Protein AF-A0A534RJ67-F1 (afdb_monomer)

Nearest PDB structures (foldseek):
  5eqc-assembly1_A  TM=9.249E-01  e=2.853E-05  Toxoplasma gondii
  7jh3-assembly2_B  TM=8.411E-01  e=2.825E-04  Escherichia coli K-12
  4atp-assembly3_K  TM=8.069E-01  e=1.360E-03  Paenarthrobacter aurescens TC1
  4atp-assembly2_H  TM=8.069E-01  e=1.452E-03  Paenarthrobacter aurescens TC1
  4atp-assembly2_E  TM=8.068E-01  e=1.768E-03  Paenarthrobacter aurescens TC1

Structure (mmCIF, N/CA/C/O backbone):
data_AF-A0A534RJ67-F1
#
_entry.id   AF-A0A534RJ67-F1
#
loop_
_atom_site.group_PDB
_atom_site.id
_atom_site.type_symbol
_atom_site.label_atom_id
_atom_site.label_alt_id
_atom_site.label_comp_id
_atom_site.label_asym_id
_atom_site.label_entity_id
_atom_site.label_seq_id
_atom_site.pdbx_PDB_ins_code
_atom_site.Cartn_x
_atom_site.Cartn_y
_atom_site.Cartn_z
_atom_site.occupancy
_atom_site.B_iso_or_equiv
_atom_site.auth_seq_id
_atom_s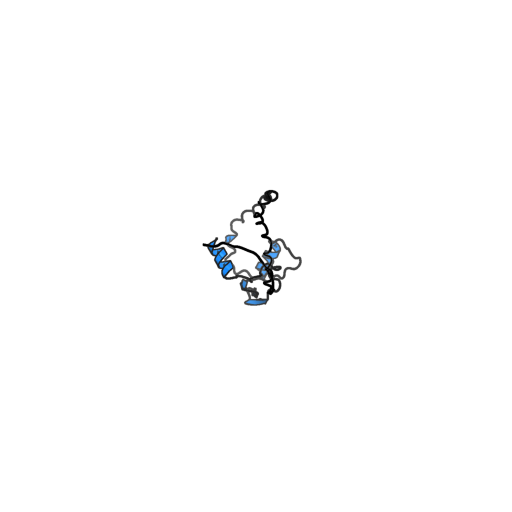ite.auth_comp_id
_atom_site.auth_asym_id
_atom_site.auth_atom_id
_atom_site.pdbx_PDB_model_num
ATOM 1 N N . MET A 1 1 ? 1.745 29.460 104.929 1.00 39.12 1 MET A N 1
ATOM 2 C CA . MET A 1 1 ? 2.920 29.135 105.770 1.00 39.12 1 MET A CA 1
ATOM 3 C C . MET A 1 1 ? 3.653 27.961 105.110 1.00 39.12 1 MET A C 1
ATOM 5 O O . MET A 1 1 ? 2.995 26.961 104.887 1.00 39.12 1 MET A O 1
ATOM 9 N N . ARG A 1 2 ? 4.964 28.113 104.811 1.00 37.31 2 ARG A N 1
ATOM 10 C CA . ARG A 1 2 ? 5.956 27.126 104.269 1.00 37.31 2 ARG A CA 1
ATOM 11 C C . ARG A 1 2 ? 5.768 26.731 102.782 1.00 37.31 2 ARG A C 1
ATOM 13 O O . ARG A 1 2 ? 4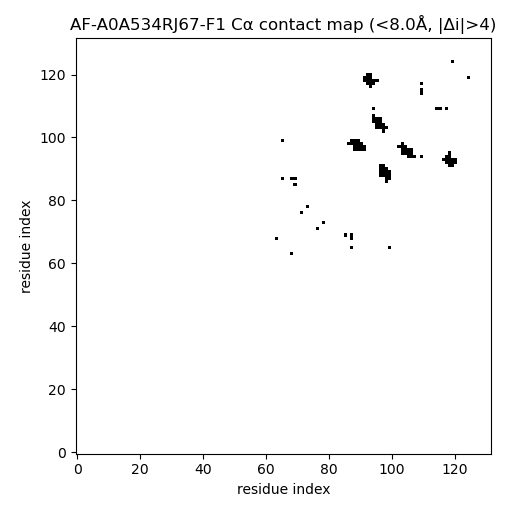.690 26.296 102.423 1.00 37.31 2 ARG A O 1
ATOM 20 N N . ARG A 1 3 ? 6.634 27.093 101.815 1.00 41.25 3 ARG A N 1
ATOM 21 C CA . ARG A 1 3 ? 8.072 26.843 101.479 1.00 41.25 3 ARG A CA 1
ATOM 22 C C . ARG A 1 3 ? 8.399 25.452 100.894 1.00 41.25 3 ARG A C 1
ATOM 24 O O . ARG A 1 3 ? 7.997 24.451 101.464 1.00 41.25 3 ARG A O 1
ATOM 31 N N . ALA A 1 4 ? 9.300 25.507 99.894 1.00 41.62 4 ALA A N 1
ATOM 32 C CA . ALA A 1 4 ? 10.120 24.458 99.257 1.00 41.62 4 ALA A CA 1
ATOM 33 C C . ALA A 1 4 ? 9.390 23.579 98.218 1.00 41.62 4 ALA A C 1
ATOM 35 O O . ALA A 1 4 ? 8.245 23.221 98.422 1.00 41.62 4 ALA A O 1
ATOM 36 N N . GLY A 1 5 ? 9.944 23.217 97.057 1.00 32.56 5 GLY A N 1
ATOM 37 C CA . GLY A 1 5 ? 11.322 23.269 96.567 1.00 32.56 5 GLY A CA 1
ATOM 38 C C . GLY A 1 5 ? 11.766 21.865 96.131 1.00 32.56 5 GLY A C 1
ATOM 39 O O . GLY A 1 5 ? 11.748 20.964 96.953 1.00 32.56 5 GLY A O 1
ATOM 40 N N . GLY A 1 6 ? 12.227 21.711 94.883 1.00 35.12 6 GLY A N 1
ATOM 41 C CA . GLY A 1 6 ? 13.365 20.831 94.586 1.00 35.12 6 GLY A CA 1
ATOM 42 C C . GLY A 1 6 ? 13.165 19.534 93.778 1.00 35.12 6 GLY A C 1
ATOM 43 O O . GLY A 1 6 ? 12.577 18.579 94.255 1.00 35.12 6 GLY A O 1
ATOM 44 N N . VAL A 1 7 ? 13.843 19.523 92.619 1.00 37.94 7 VAL A N 1
ATOM 45 C CA . VAL A 1 7 ? 14.838 18.529 92.139 1.00 37.94 7 VAL A CA 1
ATOM 46 C C . VAL A 1 7 ? 14.416 17.110 91.708 1.00 37.94 7 VAL A C 1
ATOM 48 O O . VAL A 1 7 ? 14.001 16.289 92.512 1.00 37.94 7 VAL A O 1
ATOM 51 N N . GLY A 1 8 ? 14.829 16.780 90.470 1.00 33.41 8 GLY A N 1
ATOM 52 C CA . GLY A 1 8 ? 15.326 15.455 90.049 1.00 33.41 8 GLY A CA 1
ATOM 53 C C . GLY A 1 8 ? 14.242 14.461 89.621 1.00 33.41 8 GLY A C 1
ATOM 54 O O . GLY A 1 8 ? 13.109 14.558 90.044 1.00 33.41 8 GLY A O 1
ATOM 55 N N . SER A 1 9 ? 14.476 13.446 88.794 1.00 34.66 9 SER A N 1
ATOM 56 C CA . SER A 1 9 ? 15.689 12.895 88.201 1.00 34.66 9 SER A CA 1
ATOM 57 C C . SER A 1 9 ? 15.250 11.780 87.232 1.00 34.66 9 SER A C 1
ATOM 59 O O . SER A 1 9 ? 14.427 10.957 87.599 1.00 34.66 9 SER A O 1
ATOM 61 N N . ARG A 1 10 ? 15.845 11.773 86.032 1.00 37.16 10 ARG A N 1
ATOM 62 C CA . ARG A 1 10 ? 16.302 10.635 85.196 1.00 37.16 10 ARG A CA 1
ATOM 63 C C . ARG A 1 10 ? 15.522 9.303 85.145 1.00 37.16 10 ARG A C 1
ATOM 65 O O . ARG A 1 10 ? 15.336 8.629 86.147 1.00 37.16 10 ARG A O 1
ATOM 72 N N . GLY A 1 11 ? 15.419 8.815 83.902 1.00 30.11 11 GLY A N 1
ATOM 73 C CA . GLY A 1 11 ? 15.366 7.393 83.522 1.00 30.11 11 GLY A CA 1
ATOM 74 C C . GLY A 1 11 ? 13.976 6.975 83.043 1.00 30.11 11 GLY A C 1
ATOM 75 O O . GLY A 1 11 ? 13.002 7.259 83.712 1.00 30.11 11 GLY A O 1
ATOM 76 N N . GLY A 1 12 ? 13.756 6.332 81.901 1.00 30.69 12 GLY A N 1
ATOM 77 C CA . GLY A 1 12 ? 14.625 5.624 80.967 1.00 30.69 12 GLY A CA 1
ATOM 78 C C . GLY A 1 12 ? 13.773 4.530 80.300 1.00 30.69 12 GLY A C 1
ATOM 79 O O . GLY A 1 12 ? 12.992 3.879 80.980 1.00 30.69 12 GLY A O 1
ATOM 80 N N . GLY A 1 13 ? 13.930 4.325 78.987 1.00 31.09 13 GLY A N 1
ATOM 81 C CA . GLY A 1 13 ? 13.255 3.266 78.213 1.00 31.09 13 GLY A CA 1
ATOM 82 C C . GLY A 1 13 ? 11.887 3.698 77.657 1.00 31.09 13 GLY A C 1
ATOM 83 O O . GLY A 1 13 ? 11.138 4.380 78.328 1.00 31.09 13 GLY A O 1
ATOM 84 N N . ALA A 1 14 ? 11.486 3.400 76.426 1.00 38.94 14 ALA A N 1
ATOM 85 C CA . ALA A 1 14 ? 11.934 2.368 75.510 1.00 38.94 14 ALA A CA 1
ATOM 86 C C . ALA A 1 14 ? 11.953 2.890 74.066 1.00 38.94 14 ALA A C 1
ATOM 88 O O . ALA A 1 14 ? 11.176 3.751 73.659 1.00 38.94 14 ALA A O 1
ATOM 89 N N . ARG A 1 15 ? 12.884 2.331 73.297 1.00 51.03 15 ARG A N 1
ATOM 90 C CA . ARG A 1 15 ? 13.018 2.503 71.855 1.00 51.03 15 ARG A CA 1
ATOM 91 C C . ARG A 1 15 ? 11.869 1.755 71.183 1.00 51.03 15 ARG A C 1
ATOM 93 O O . ARG A 1 15 ? 11.779 0.543 71.341 1.00 51.03 15 ARG A O 1
ATOM 100 N N . THR A 1 16 ? 11.086 2.433 70.360 1.00 42.16 16 THR A N 1
ATOM 101 C CA . THR A 1 16 ? 10.370 1.799 69.250 1.00 42.16 16 THR A CA 1
ATOM 102 C C . THR A 1 16 ? 10.615 2.644 68.009 1.00 42.16 16 THR A C 1
ATOM 104 O O . THR A 1 16 ? 10.309 3.834 67.943 1.00 42.16 16 THR A O 1
ATOM 107 N N . GLY A 1 17 ? 11.332 2.041 67.063 1.00 45.47 17 GLY A N 1
ATOM 108 C CA . GLY A 1 17 ? 11.758 2.682 65.835 1.00 45.47 17 GLY A CA 1
ATOM 109 C C . GLY A 1 17 ? 10.577 2.917 64.907 1.00 45.47 17 GLY A C 1
ATOM 110 O O . GLY A 1 17 ? 9.942 1.971 64.458 1.00 45.47 17 GLY A O 1
ATOM 111 N N . ALA A 1 18 ? 10.350 4.176 64.552 1.00 43.25 18 ALA A N 1
ATOM 112 C CA . ALA A 1 18 ? 9.735 4.514 63.281 1.00 43.25 18 ALA A CA 1
ATOM 113 C C . ALA A 1 18 ? 10.878 4.846 62.319 1.00 43.25 18 ALA A C 1
ATOM 115 O O . ALA A 1 18 ? 11.526 5.890 62.440 1.00 43.25 18 ALA A O 1
ATOM 116 N N . ALA A 1 19 ? 11.168 3.930 61.396 1.00 46.09 19 ALA A N 1
ATOM 117 C CA . ALA A 1 19 ? 12.043 4.203 60.268 1.00 46.09 19 ALA A CA 1
ATOM 118 C C . ALA A 1 19 ? 11.432 5.368 59.475 1.00 46.09 19 ALA A C 1
ATOM 120 O O . ALA A 1 19 ? 10.467 5.197 58.734 1.00 46.09 19 ALA A O 1
ATOM 121 N N . ARG A 1 20 ? 11.955 6.581 59.681 1.00 48.69 20 ARG A N 1
ATOM 122 C CA . ARG A 1 20 ? 11.581 7.748 58.884 1.00 48.69 20 ARG A CA 1
ATOM 123 C C . ARG A 1 20 ? 12.029 7.472 57.454 1.00 48.69 20 ARG A C 1
ATOM 125 O O . ARG A 1 20 ? 13.228 7.484 57.172 1.00 48.69 20 ARG A O 1
ATOM 132 N N . ALA A 1 21 ? 11.06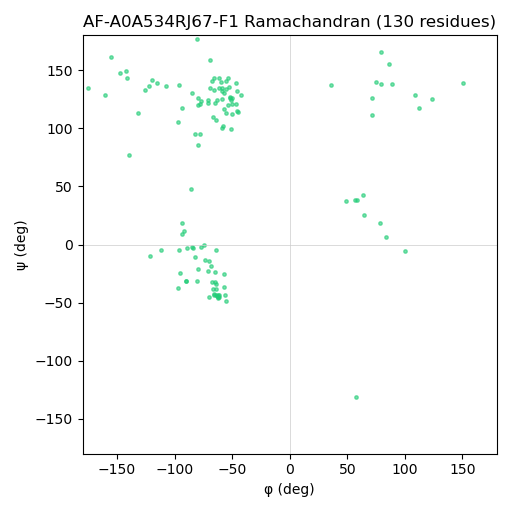7 7.193 56.578 1.00 52.78 21 ALA A N 1
ATOM 133 C CA . ALA A 1 21 ? 11.268 7.203 55.141 1.00 52.78 21 ALA A CA 1
ATOM 134 C C . ALA A 1 21 ? 11.945 8.532 54.788 1.00 52.78 21 ALA A C 1
ATOM 136 O O . ALA A 1 21 ? 11.382 9.607 54.994 1.00 52.78 21 ALA A O 1
ATOM 137 N N . ARG A 1 22 ? 13.205 8.466 54.354 1.00 56.19 22 ARG A N 1
ATOM 138 C CA . ARG A 1 22 ? 13.922 9.647 53.885 1.00 56.19 22 ARG A CA 1
ATOM 139 C C . ARG A 1 22 ? 13.202 10.080 52.614 1.00 56.19 22 ARG A C 1
ATOM 141 O O . ARG A 1 22 ? 13.246 9.357 51.621 1.00 56.19 22 ARG A O 1
ATOM 148 N N . CYS A 1 23 ? 12.493 11.205 52.666 1.00 44.53 23 CYS A N 1
ATOM 149 C CA . CYS A 1 23 ? 11.934 11.825 51.474 1.00 44.53 23 CYS A CA 1
ATOM 150 C C . CYS A 1 23 ? 13.050 11.935 50.428 1.00 44.53 23 CYS A C 1
ATOM 152 O O . CYS A 1 23 ? 14.133 12.445 50.726 1.00 44.53 23 CYS A O 1
ATOM 154 N N . ARG A 1 24 ? 12.799 11.409 49.223 1.00 58.22 24 ARG A N 1
ATOM 155 C CA . ARG A 1 24 ? 13.676 11.636 48.071 1.00 58.22 24 ARG A CA 1
ATOM 156 C C . ARG A 1 24 ? 13.863 13.150 47.913 1.00 58.22 24 ARG A C 1
ATOM 158 O O . ARG A 1 24 ? 12.868 13.869 48.022 1.00 58.22 24 ARG A O 1
ATOM 165 N N . PRO A 1 25 ? 15.086 13.650 47.672 1.00 54.62 25 PRO A N 1
ATOM 166 C CA . PRO A 1 25 ? 15.259 15.058 47.359 1.00 54.62 25 PRO A CA 1
ATOM 167 C C . PRO A 1 25 ? 14.449 15.379 46.100 1.00 54.62 25 PRO A C 1
ATOM 169 O O . PRO A 1 25 ? 14.488 14.636 45.117 1.00 54.62 25 PRO A O 1
ATOM 172 N N . HIS A 1 26 ? 13.679 16.461 46.173 1.00 63.00 26 HIS A N 1
ATOM 173 C CA . HIS A 1 26 ? 12.940 17.030 45.055 1.00 63.00 26 HIS A CA 1
ATOM 174 C C . HIS A 1 26 ? 13.942 17.306 43.925 1.00 63.00 26 HIS A C 1
ATOM 176 O O . HIS A 1 26 ? 14.845 18.127 44.092 1.00 63.00 26 HIS A O 1
ATOM 182 N N . LEU A 1 27 ? 13.835 16.593 42.798 1.00 57.91 27 LEU A N 1
ATOM 183 C CA . LEU A 1 27 ? 14.555 17.000 41.591 1.00 57.91 27 LEU A CA 1
ATOM 184 C C . LEU A 1 27 ? 13.958 18.339 41.139 1.00 57.91 27 LEU A C 1
ATOM 186 O O . LEU A 1 27 ? 12.731 18.438 41.114 1.00 57.91 27 LEU A O 1
ATOM 190 N N . PRO A 1 28 ? 14.765 19.358 40.804 1.00 61.38 28 PRO A N 1
ATOM 191 C CA . PRO A 1 28 ? 14.227 20.583 40.229 1.00 61.38 28 PRO A CA 1
ATOM 192 C C . PRO A 1 28 ? 13.532 20.267 38.901 1.00 61.38 28 PRO A C 1
ATOM 194 O O . PRO A 1 28 ? 13.995 19.406 38.144 1.00 61.38 28 PRO A O 1
ATOM 197 N N . ASP A 1 29 ? 12.431 20.970 38.630 1.00 62.66 29 ASP A N 1
ATOM 198 C CA . ASP A 1 29 ? 11.738 20.901 37.349 1.00 62.66 29 ASP A CA 1
ATOM 199 C C . ASP A 1 29 ? 12.736 21.194 36.231 1.00 62.66 29 ASP A C 1
ATOM 201 O O . ASP A 1 29 ? 13.379 22.248 36.194 1.00 62.66 29 ASP A O 1
ATOM 205 N N . ARG A 1 30 ? 12.909 20.232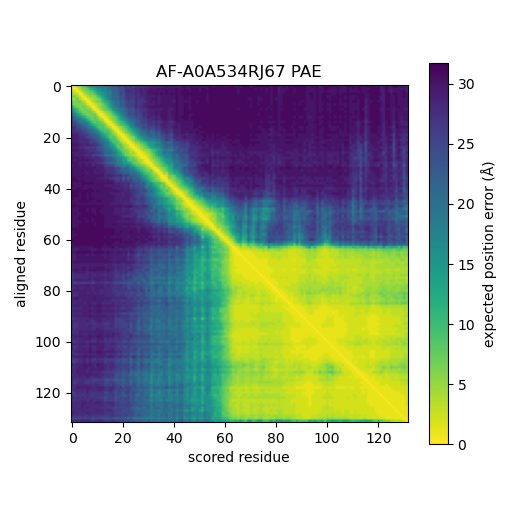 35.319 1.00 52.91 30 ARG A N 1
ATOM 206 C CA . ARG A 1 30 ? 13.667 20.491 34.099 1.00 52.91 30 ARG A CA 1
ATOM 207 C C . ARG A 1 30 ? 12.894 21.557 33.326 1.00 52.91 30 ARG A C 1
ATOM 209 O O . ARG A 1 30 ? 11.727 21.309 33.020 1.00 52.91 30 ARG A O 1
ATOM 216 N N . PRO A 1 31 ? 13.496 22.703 32.970 1.00 53.25 31 PRO A N 1
ATOM 217 C CA . PRO A 1 31 ? 12.850 23.588 32.020 1.00 53.25 31 PRO A CA 1
ATOM 218 C C . PRO A 1 31 ? 12.604 22.774 30.748 1.00 53.25 31 PRO A C 1
ATOM 220 O O . PRO A 1 31 ? 13.512 22.082 30.273 1.00 53.25 31 PRO A O 1
ATOM 223 N N . HIS A 1 32 ? 11.373 22.814 30.228 1.00 55.12 32 HIS A N 1
ATOM 224 C CA . HIS A 1 32 ? 11.099 22.393 28.858 1.00 55.12 32 HIS A CA 1
ATOM 225 C C . HIS A 1 32 ? 12.179 23.030 27.997 1.00 55.12 32 HIS A C 1
ATOM 227 O O . HIS A 1 32 ? 12.292 24.255 27.989 1.00 55.12 32 HIS A O 1
ATOM 233 N N . ALA A 1 33 ? 13.030 22.197 27.394 1.00 49.03 33 ALA A N 1
ATOM 234 C CA . ALA A 1 33 ? 14.165 22.646 26.613 1.00 49.03 33 ALA A CA 1
ATOM 235 C C . ALA A 1 33 ? 13.696 23.783 25.703 1.00 49.03 33 ALA A C 1
ATOM 237 O O . ALA A 1 33 ? 12.833 23.573 24.848 1.00 49.03 33 ALA A O 1
ATOM 238 N N . ALA A 1 34 ? 14.207 24.993 25.946 1.00 52.00 34 ALA A N 1
ATOM 239 C CA . ALA A 1 34 ? 14.056 26.086 25.008 1.00 52.00 34 ALA A CA 1
ATOM 240 C C . ALA A 1 34 ? 14.494 25.527 23.655 1.00 52.00 34 ALA A C 1
ATOM 242 O O . ALA A 1 34 ? 15.592 24.974 23.557 1.00 52.00 34 ALA A O 1
ATOM 243 N N . ALA A 1 35 ? 13.585 25.558 22.679 1.00 54.53 35 ALA A N 1
ATOM 244 C CA . ALA A 1 35 ? 13.807 24.979 21.367 1.00 54.53 35 ALA A CA 1
ATOM 245 C C . ALA A 1 35 ? 15.181 25.420 20.861 1.00 54.53 35 ALA A C 1
ATOM 247 O O . ALA A 1 35 ? 15.464 26.616 20.786 1.00 54.53 35 ALA A O 1
ATOM 248 N N . ASP A 1 36 ? 16.039 24.441 20.588 1.00 49.06 36 ASP A N 1
ATOM 249 C CA . ASP A 1 36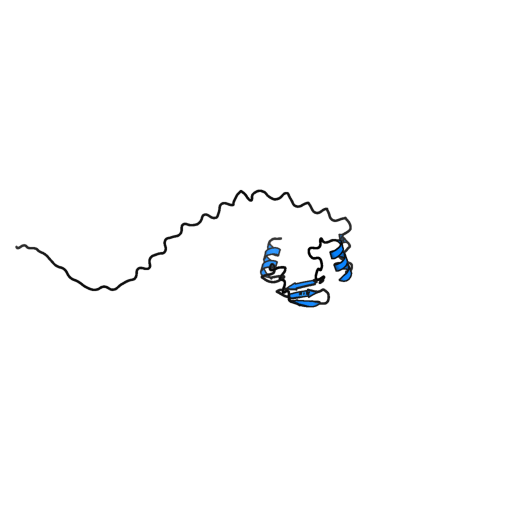 ? 17.392 24.656 20.108 1.00 49.06 36 ASP A CA 1
ATOM 250 C C . ASP A 1 36 ? 17.290 25.454 18.797 1.00 49.06 36 ASP A C 1
ATOM 252 O O . ASP A 1 36 ? 16.917 24.929 17.745 1.00 49.06 36 ASP A O 1
ATOM 256 N N . THR A 1 37 ? 17.551 26.763 18.850 1.00 51.62 37 THR A N 1
ATOM 257 C CA . THR A 1 37 ? 17.431 27.687 17.706 1.00 51.62 37 THR A CA 1
ATOM 258 C C . THR A 1 37 ? 18.410 27.352 16.579 1.00 51.62 37 THR A C 1
ATOM 260 O O . THR A 1 37 ? 18.337 27.921 15.492 1.00 51.62 37 THR A O 1
ATOM 263 N N . ARG A 1 38 ? 19.290 26.368 16.794 1.00 54.69 38 ARG A N 1
ATOM 264 C CA . ARG A 1 38 ? 20.168 25.767 15.785 1.00 54.69 38 ARG A CA 1
ATOM 265 C C . ARG A 1 38 ? 19.434 24.851 14.795 1.00 54.69 38 ARG A C 1
ATOM 267 O O . ARG A 1 38 ? 19.988 24.568 13.739 1.00 54.69 38 ARG A O 1
ATOM 274 N N . LEU A 1 39 ? 18.180 24.469 15.065 1.00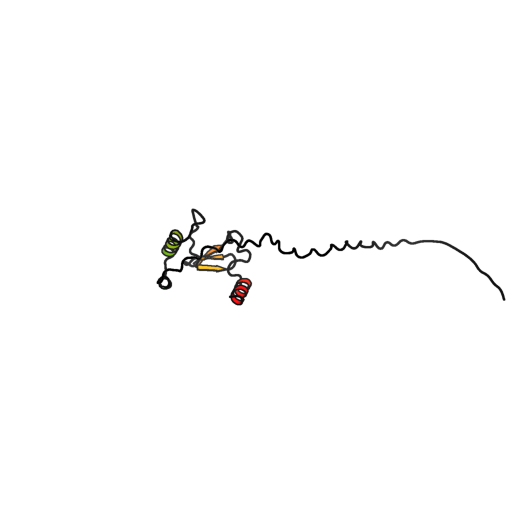 51.03 39 LEU A N 1
ATOM 275 C CA . LEU A 1 39 ? 17.278 23.798 14.112 1.00 51.03 39 LEU A CA 1
ATOM 276 C C . LEU A 1 39 ? 16.370 24.797 13.355 1.00 51.03 39 LEU A C 1
ATOM 278 O O . LEU A 1 39 ? 15.334 24.426 12.817 1.00 51.03 39 LEU A O 1
ATOM 282 N N . ALA A 1 40 ? 16.703 26.091 13.315 1.00 51.06 40 ALA A N 1
ATOM 283 C CA . ALA A 1 40 ? 15.906 27.088 12.588 1.00 51.06 40 ALA A CA 1
ATOM 284 C C . ALA A 1 40 ? 16.255 27.200 11.090 1.00 51.06 40 ALA A C 1
ATOM 286 O O . ALA A 1 40 ? 15.616 27.960 10.362 1.00 51.06 40 ALA A O 1
ATOM 287 N N . ALA A 1 41 ? 17.239 26.448 10.591 1.00 53.62 41 ALA A N 1
ATOM 288 C CA . ALA A 1 41 ? 17.487 26.363 9.158 1.00 53.62 41 ALA A CA 1
ATOM 289 C C . ALA A 1 41 ? 16.486 25.381 8.534 1.00 53.62 41 ALA A C 1
ATOM 291 O O . ALA A 1 41 ? 16.767 24.192 8.382 1.00 53.62 41 ALA A O 1
ATOM 292 N N . ARG A 1 42 ? 15.290 25.877 8.181 1.00 52.72 42 ARG A N 1
ATOM 293 C CA . ARG A 1 42 ? 14.388 25.152 7.274 1.00 52.72 42 ARG A CA 1
ATOM 294 C C . ARG A 1 42 ? 15.206 24.758 6.038 1.00 52.72 42 ARG A C 1
ATOM 296 O O . ARG A 1 42 ? 15.767 25.661 5.413 1.00 52.72 42 ARG A O 1
ATOM 303 N N . PRO A 1 43 ? 15.284 23.471 5.656 1.00 57.66 43 PRO A N 1
ATOM 304 C CA . PRO A 1 43 ? 15.877 23.125 4.375 1.00 57.66 43 PRO A CA 1
ATOM 305 C C . PRO A 1 43 ? 15.135 23.900 3.282 1.00 57.66 43 PRO A C 1
ATOM 307 O O . PRO A 1 43 ? 13.917 24.109 3.374 1.00 57.66 43 PRO A O 1
ATOM 310 N N . ALA A 1 44 ? 15.891 24.380 2.291 1.00 63.94 44 ALA A N 1
ATOM 311 C CA . ALA A 1 44 ? 15.341 25.045 1.119 1.00 63.94 44 ALA A CA 1
ATOM 312 C C . ALA A 1 44 ? 14.152 24.228 0.600 1.00 63.94 44 ALA A C 1
ATOM 314 O O . ALA A 1 44 ? 14.226 22.999 0.537 1.00 63.94 44 ALA A O 1
ATOM 315 N N . ALA A 1 45 ? 13.041 24.918 0.329 1.00 64.69 45 ALA A N 1
ATOM 316 C CA . ALA A 1 45 ? 11.776 24.308 -0.054 1.00 64.69 45 ALA A CA 1
ATOM 317 C C . ALA A 1 45 ? 12.007 23.174 -1.062 1.00 64.69 45 ALA A C 1
ATOM 319 O O . ALA A 1 45 ? 12.693 23.378 -2.066 1.00 64.69 45 ALA A O 1
ATOM 320 N N . ALA A 1 46 ? 11.444 21.994 -0.775 1.00 57.91 46 ALA A N 1
ATOM 321 C CA . ALA A 1 46 ? 11.466 20.870 -1.700 1.00 57.91 46 ALA A CA 1
ATOM 322 C C . ALA A 1 46 ? 11.073 21.367 -3.104 1.00 57.91 46 ALA A C 1
ATOM 324 O O . ALA A 1 46 ? 10.173 22.215 -3.205 1.00 57.91 46 ALA A O 1
ATOM 325 N N . PRO A 1 47 ? 11.745 20.899 -4.172 1.00 58.31 47 PRO A N 1
ATOM 326 C CA . PRO A 1 47 ? 11.434 21.341 -5.521 1.00 58.31 47 PRO A CA 1
ATOM 327 C C . PRO A 1 47 ? 9.935 21.173 -5.750 1.00 58.31 47 PRO A C 1
ATOM 329 O O . PRO A 1 47 ? 9.374 20.103 -5.503 1.00 58.31 47 PRO A O 1
ATOM 332 N N . ARG A 1 48 ? 9.274 22.263 -6.157 1.00 64.38 48 ARG A N 1
ATOM 333 C CA . ARG A 1 48 ? 7.847 22.231 -6.473 1.00 64.38 48 ARG A CA 1
ATOM 334 C C . ARG A 1 48 ? 7.661 21.172 -7.549 1.00 64.38 48 ARG A C 1
ATOM 336 O O . ARG A 1 48 ? 8.223 21.303 -8.635 1.00 64.38 48 ARG A O 1
ATOM 343 N N . LEU A 1 49 ? 6.912 20.121 -7.218 1.00 64.38 49 LEU A N 1
ATOM 344 C CA . LEU A 1 49 ? 6.540 19.093 -8.178 1.00 64.38 49 LEU A CA 1
ATOM 345 C C . LEU A 1 49 ? 5.925 19.806 -9.387 1.00 64.38 49 LEU A C 1
ATOM 347 O O . LEU A 1 49 ? 5.049 20.659 -9.214 1.00 64.38 49 LEU A O 1
ATOM 351 N N . ALA A 1 50 ? 6.431 19.521 -10.587 1.00 73.31 50 ALA A N 1
ATOM 352 C CA . ALA A 1 50 ? 5.930 20.157 -11.796 1.00 73.31 50 ALA A CA 1
ATOM 353 C C . ALA A 1 50 ? 4.401 19.967 -11.896 1.00 73.31 50 ALA A C 1
ATOM 355 O O . ALA A 1 50 ? 3.898 18.904 -11.509 1.00 73.31 50 ALA A O 1
ATOM 356 N N . PRO A 1 51 ? 3.656 20.972 -12.395 1.00 64.50 51 PRO A N 1
ATOM 357 C CA . PRO A 1 51 ? 2.224 20.835 -12.586 1.00 64.50 51 PRO A CA 1
ATOM 358 C C . PRO A 1 51 ? 1.938 19.615 -13.458 1.00 64.50 51 PRO A C 1
ATOM 360 O O . PRO A 1 51 ? 2.584 19.388 -14.483 1.00 64.50 51 PRO A O 1
ATOM 363 N N . ARG A 1 52 ? 0.969 18.811 -13.023 1.00 61.56 52 ARG A N 1
ATOM 364 C CA . ARG A 1 52 ? 0.557 17.604 -13.733 1.00 61.56 52 ARG A CA 1
ATOM 365 C C . ARG A 1 52 ? 0.087 17.996 -15.147 1.00 61.56 52 ARG A C 1
ATOM 367 O O . ARG A 1 52 ? -0.655 18.971 -15.271 1.00 61.56 52 ARG A O 1
ATOM 374 N N . PRO A 1 53 ? 0.491 17.277 -16.210 1.00 63.97 53 PRO A N 1
ATOM 375 C CA . PRO A 1 53 ? 0.109 17.637 -17.570 1.00 63.97 53 PRO A CA 1
ATOM 376 C C . PRO A 1 53 ? -1.423 17.621 -17.743 1.00 63.97 53 PRO A C 1
ATOM 378 O O . PRO A 1 53 ? -2.096 16.720 -17.211 1.00 63.97 53 PRO A O 1
ATOM 381 N N . PRO A 1 54 ? -1.987 18.598 -18.482 1.00 52.84 54 PRO A N 1
ATOM 382 C CA . PRO A 1 54 ? -3.418 18.663 -18.755 1.00 52.84 54 PRO A CA 1
ATOM 383 C C . PRO A 1 54 ? -3.868 17.420 -19.540 1.00 52.84 54 PRO A C 1
ATOM 385 O O . PRO A 1 54 ? -3.199 16.989 -20.475 1.00 52.84 54 PRO A O 1
ATOM 388 N N . GLY A 1 55 ? -4.989 16.813 -19.136 1.00 53.81 55 GLY A N 1
ATOM 389 C CA . GLY A 1 55 ? -5.523 15.574 -19.733 1.00 53.81 55 GLY A CA 1
ATOM 390 C C . GLY A 1 55 ? -5.226 14.286 -18.953 1.00 53.81 55 GLY A C 1
ATOM 391 O O . GLY A 1 55 ? -5.783 13.234 -19.265 1.00 53.81 55 GLY A O 1
ATOM 392 N N . SER A 1 56 ? -4.427 14.363 -17.887 1.00 56.75 56 SER A N 1
ATOM 393 C CA . SER A 1 56 ? -4.113 13.231 -16.998 1.00 56.75 56 SER A CA 1
ATOM 394 C C . SER A 1 56 ? -5.248 12.818 -16.041 1.00 56.75 56 SER A C 1
ATOM 396 O O . SER A 1 56 ? -5.083 11.861 -15.280 1.00 56.75 56 SER A O 1
ATOM 398 N N . ASP A 1 57 ? -6.391 13.511 -16.085 1.00 56.16 57 ASP A N 1
ATOM 399 C CA . ASP A 1 57 ? -7.612 13.167 -15.342 1.00 56.16 57 ASP A CA 1
ATOM 400 C C . ASP A 1 57 ? -8.424 12.047 -16.002 1.00 56.16 57 ASP A C 1
ATOM 402 O O . ASP A 1 57 ? -9.182 11.355 -15.324 1.00 56.16 57 ASP A O 1
ATOM 406 N N . ARG A 1 58 ? -8.224 11.807 -17.307 1.00 49.28 58 ARG A N 1
ATOM 407 C CA . ARG A 1 58 ? -8.983 10.808 -18.082 1.00 49.28 58 ARG A CA 1
ATOM 408 C C . ARG A 1 58 ? -8.554 9.356 -17.841 1.00 49.28 58 ARG A C 1
ATOM 410 O O . ARG A 1 58 ? -9.147 8.447 -18.408 1.00 49.28 58 ARG A O 1
ATOM 417 N N . ALA A 1 59 ? -7.532 9.117 -17.018 1.00 49.00 59 ALA A N 1
ATOM 418 C CA . ALA A 1 59 ? -7.044 7.768 -16.725 1.00 49.00 59 ALA A CA 1
ATOM 419 C C . ALA A 1 59 ? -7.848 7.037 -15.634 1.00 49.00 59 ALA A C 1
ATOM 421 O O . ALA A 1 59 ? -7.646 5.843 -15.451 1.00 49.00 59 ALA A O 1
ATOM 422 N N . ARG A 1 60 ? -8.746 7.725 -14.911 1.00 49.50 60 ARG A N 1
ATOM 423 C CA . ARG A 1 60 ? -9.490 7.130 -13.784 1.00 49.50 60 ARG A CA 1
ATOM 424 C C . ARG A 1 60 ? -10.537 6.082 -14.198 1.00 49.50 60 ARG A C 1
ATOM 426 O O . ARG A 1 60 ? -10.984 5.344 -13.334 1.00 49.50 60 ARG A O 1
ATOM 433 N N . ASP A 1 61 ? -10.892 6.007 -15.483 1.00 47.12 61 ASP A N 1
ATOM 434 C CA . ASP A 1 61 ? -12.098 5.301 -15.952 1.00 47.12 61 ASP A CA 1
ATOM 435 C C . ASP A 1 61 ? -11.832 4.028 -16.777 1.00 47.12 61 ASP A C 1
ATOM 437 O O . ASP A 1 61 ? -12.754 3.306 -17.146 1.00 47.12 61 ASP A O 1
ATOM 441 N N . ARG A 1 62 ? -10.566 3.714 -17.080 1.00 58.53 62 ARG A N 1
ATOM 442 C CA . ARG A 1 62 ? -10.220 2.408 -17.659 1.00 58.53 62 ARG A CA 1
ATOM 443 C C . ARG A 1 62 ? -9.840 1.501 -16.508 1.00 58.53 62 ARG A C 1
ATOM 445 O O . ARG A 1 62 ? -8.860 1.797 -15.833 1.00 58.53 62 ARG A O 1
ATOM 452 N N . GLY A 1 63 ? -10.594 0.423 -16.296 1.00 65.56 63 GLY A N 1
ATOM 453 C CA . GLY A 1 63 ? -10.171 -0.676 -15.431 1.00 65.56 63 GLY A CA 1
ATOM 454 C C . GLY A 1 63 ? -8.770 -1.113 -15.850 1.00 65.56 63 GLY A C 1
ATOM 455 O O . GLY A 1 63 ? -8.599 -1.763 -16.878 1.00 65.56 63 GLY A O 1
ATOM 456 N N . MET A 1 64 ? -7.770 -0.634 -15.118 1.00 77.12 64 MET A N 1
ATOM 457 C CA . MET A 1 64 ? -6.368 -0.814 -15.448 1.00 77.12 64 MET A CA 1
ATOM 458 C C . MET A 1 64 ? -5.937 -2.160 -14.889 1.00 77.12 64 MET A C 1
ATOM 460 O O . MET A 1 64 ? -6.226 -2.457 -13.730 1.00 77.12 64 MET A O 1
ATOM 464 N N . SER A 1 65 ? -5.293 -2.983 -15.714 1.00 88.81 65 SER A N 1
ATOM 465 C CA . SER A 1 65 ? -4.831 -4.289 -15.254 1.00 88.81 65 SER A CA 1
ATOM 466 C C . SER A 1 65 ? -3.687 -4.137 -14.244 1.00 88.81 65 SER A C 1
ATOM 468 O O . SER A 1 65 ? -2.984 -3.123 -14.221 1.00 88.81 65 SER A O 1
ATOM 470 N N . ASP A 1 66 ? -3.464 -5.162 -13.422 1.00 90.25 66 ASP A N 1
ATOM 471 C CA . ASP A 1 66 ? -2.322 -5.196 -12.502 1.00 90.25 66 ASP A CA 1
ATOM 472 C C . ASP A 1 66 ? -0.984 -5.054 -13.241 1.00 90.25 66 ASP A C 1
ATOM 474 O O . ASP A 1 66 ? -0.068 -4.396 -12.745 1.00 90.25 66 ASP A O 1
ATOM 478 N N . GLU A 1 67 ? -0.886 -5.634 -14.440 1.00 90.94 67 GLU A N 1
ATOM 479 C CA . GLU A 1 67 ? 0.302 -5.537 -15.288 1.00 90.94 67 GLU A CA 1
ATOM 480 C C . GLU A 1 67 ? 0.524 -4.094 -15.754 1.00 90.94 67 GLU A C 1
ATOM 482 O O . GLU A 1 67 ? 1.639 -3.578 -15.676 1.00 90.94 67 GLU A O 1
ATOM 487 N N . ASP A 1 68 ? -0.543 -3.392 -16.145 1.00 92.19 68 ASP A N 1
ATOM 488 C CA . ASP A 1 68 ? -0.465 -1.980 -16.525 1.00 92.19 68 ASP A CA 1
ATOM 489 C C . ASP A 1 68 ? -0.030 -1.098 -15.344 1.00 92.19 68 ASP A C 1
ATOM 491 O O . ASP A 1 68 ? 0.840 -0.234 -15.505 1.00 92.19 68 ASP A O 1
ATOM 495 N N . LEU A 1 69 ? -0.592 -1.324 -14.149 1.00 91.19 69 LEU A N 1
ATOM 496 C CA . LEU A 1 69 ? -0.229 -0.597 -12.926 1.00 91.19 69 LEU A CA 1
ATOM 497 C C . LEU A 1 69 ? 1.238 -0.823 -12.557 1.00 91.19 69 LEU A C 1
ATOM 499 O O . LEU A 1 69 ? 1.963 0.134 -12.266 1.00 91.19 69 LEU A O 1
ATOM 503 N N . ARG A 1 70 ? 1.701 -2.073 -12.625 1.00 91.69 70 ARG A N 1
ATOM 504 C CA . ARG A 1 70 ? 3.104 -2.428 -12.396 1.00 91.69 70 ARG A CA 1
ATOM 505 C C . ARG A 1 70 ? 4.019 -1.769 -13.423 1.00 91.69 70 ARG A C 1
ATOM 507 O O . ARG A 1 70 ? 5.046 -1.196 -13.055 1.00 91.69 70 ARG A O 1
ATOM 514 N N . ALA A 1 71 ? 3.645 -1.802 -14.697 1.00 92.31 71 ALA A N 1
ATOM 515 C CA . ALA A 1 71 ? 4.424 -1.197 -15.766 1.00 92.31 71 ALA A CA 1
ATOM 516 C C . ALA A 1 71 ? 4.517 0.331 -15.604 1.00 92.31 71 ALA A C 1
ATOM 518 O O . ALA A 1 71 ? 5.579 0.915 -15.826 1.00 92.31 71 ALA A O 1
ATOM 519 N N . LEU A 1 72 ? 3.439 0.994 -15.173 1.00 92.69 72 LEU A N 1
ATOM 520 C CA . LEU A 1 72 ? 3.464 2.421 -14.842 1.00 92.69 72 LEU A CA 1
ATOM 521 C C . LEU A 1 72 ? 4.339 2.719 -13.624 1.00 92.69 72 LEU A C 1
ATOM 523 O O . LEU A 1 72 ? 5.121 3.669 -13.673 1.00 92.69 72 LEU A O 1
ATOM 527 N N . PHE A 1 73 ? 4.248 1.912 -12.565 1.00 93.12 73 PHE A N 1
ATOM 528 C CA . PHE A 1 73 ? 5.091 2.050 -11.378 1.00 93.12 73 PHE A CA 1
ATOM 529 C C . PHE A 1 73 ? 6.580 2.009 -11.746 1.00 93.12 73 PHE A C 1
ATOM 531 O O . PHE A 1 73 ? 7.328 2.912 -11.374 1.00 93.12 73 PHE A O 1
ATOM 538 N N . LEU A 1 74 ? 6.999 1.025 -12.546 1.00 93.12 74 LEU A N 1
ATOM 539 C CA . LEU A 1 74 ? 8.400 0.873 -12.952 1.00 93.12 74 LEU A CA 1
ATOM 540 C C . LEU A 1 74 ? 8.896 2.004 -13.866 1.00 93.12 74 LEU A C 1
ATOM 542 O O . LEU A 1 74 ? 10.065 2.371 -13.796 1.00 93.12 74 LEU A O 1
ATOM 546 N N . ARG A 1 75 ? 8.028 2.573 -14.712 1.00 95.00 75 ARG A N 1
ATOM 547 C CA . ARG A 1 75 ? 8.401 3.665 -15.630 1.00 95.00 75 ARG A CA 1
ATOM 548 C C . ARG A 1 75 ? 8.447 5.040 -14.973 1.00 95.00 75 ARG A C 1
ATOM 550 O O . ARG A 1 75 ? 9.181 5.905 -15.445 1.00 95.00 75 ARG A O 1
ATOM 557 N N . HIS A 1 76 ? 7.615 5.275 -13.960 1.00 94.88 76 HIS A N 1
ATOM 558 C CA . HIS A 1 76 ? 7.336 6.633 -13.483 1.00 94.88 76 HIS A CA 1
ATOM 559 C C . HIS A 1 76 ? 7.671 6.873 -12.009 1.00 94.88 76 HIS A C 1
ATOM 561 O O . HIS A 1 76 ? 7.655 8.025 -11.579 1.00 94.88 76 HIS A O 1
ATOM 567 N N . VAL A 1 77 ? 7.993 5.834 -11.234 1.00 94.88 77 VAL A N 1
ATOM 568 C CA . VAL A 1 77 ? 8.405 5.967 -9.830 1.00 94.88 77 VAL A CA 1
ATOM 569 C C . VAL A 1 77 ? 9.901 5.693 -9.700 1.00 94.88 77 VAL A C 1
ATOM 571 O O . VAL A 1 77 ? 10.424 4.746 -10.286 1.00 94.88 77 VAL A O 1
ATOM 574 N N . CYS A 1 78 ? 10.600 6.516 -8.913 1.00 95.88 78 CYS A N 1
ATOM 575 C CA . CYS A 1 78 ? 11.992 6.257 -8.553 1.00 95.88 78 CYS A CA 1
ATOM 576 C C . CYS A 1 78 ? 12.071 4.984 -7.700 1.00 95.88 78 CYS A C 1
ATOM 578 O O . CYS A 1 78 ? 11.434 4.896 -6.649 1.00 95.88 78 CYS A O 1
ATOM 580 N N . GLN A 1 79 ? 12.829 3.993 -8.163 1.00 94.06 79 GLN A N 1
ATOM 581 C CA . GLN A 1 79 ? 12.892 2.687 -7.518 1.00 94.06 79 GLN A CA 1
ATOM 582 C C . GLN A 1 79 ? 13.820 2.729 -6.300 1.00 94.06 79 GLN A C 1
ATOM 584 O O . GLN A 1 79 ? 14.982 3.112 -6.404 1.00 94.06 79 GLN A O 1
ATOM 589 N N . THR A 1 80 ? 13.310 2.303 -5.143 1.00 92.56 80 THR A N 1
ATOM 590 C CA . THR A 1 80 ? 14.069 2.227 -3.880 1.00 92.56 80 THR A CA 1
ATOM 591 C C . THR A 1 80 ? 14.638 0.833 -3.601 1.00 92.56 80 THR A C 1
ATOM 593 O O . THR A 1 80 ? 15.378 0.649 -2.639 1.00 92.56 80 THR A O 1
ATOM 596 N N . SER A 1 81 ? 14.308 -0.150 -4.441 1.00 91.25 81 SER A N 1
ATOM 597 C CA . SER A 1 81 ? 14.813 -1.523 -4.398 1.00 91.25 81 SER A CA 1
ATOM 598 C C . SER A 1 81 ? 15.040 -2.025 -5.827 1.00 91.25 81 SER A C 1
ATOM 600 O O . SER A 1 81 ? 14.222 -1.719 -6.698 1.00 91.25 81 SER A O 1
ATOM 602 N N . PRO A 1 82 ? 16.095 -2.819 -6.088 1.00 93.00 82 PRO A N 1
ATOM 603 C CA . PRO A 1 82 ? 16.307 -3.446 -7.394 1.00 93.00 82 PRO A CA 1
ATOM 604 C C . PRO A 1 82 ? 15.263 -4.528 -7.721 1.00 93.00 82 PRO A C 1
ATOM 606 O O . PRO A 1 82 ? 15.103 -4.890 -8.883 1.00 93.00 82 PRO A O 1
ATOM 609 N N . ALA A 1 83 ? 14.555 -5.047 -6.713 1.00 92.50 83 ALA A N 1
ATOM 610 C CA . ALA A 1 83 ? 13.555 -6.101 -6.863 1.00 92.50 83 ALA A CA 1
ATOM 611 C C . ALA A 1 83 ? 12.338 -5.815 -5.961 1.00 92.50 83 ALA A C 1
ATOM 613 O O . ALA A 1 83 ? 12.212 -6.397 -4.880 1.00 92.50 83 ALA A O 1
ATOM 614 N N . PRO A 1 84 ? 11.448 -4.882 -6.346 1.00 91.88 84 PRO A N 1
ATOM 615 C CA . PRO A 1 84 ? 10.218 -4.635 -5.601 1.00 91.88 84 PRO A CA 1
ATOM 616 C C . PRO A 1 84 ? 9.290 -5.857 -5.678 1.00 91.88 84 PRO A C 1
ATOM 618 O O . PRO A 1 84 ? 9.176 -6.484 -6.730 1.00 91.88 84 PRO A O 1
ATOM 621 N N . LEU A 1 85 ? 8.570 -6.155 -4.588 1.00 91.00 85 LEU A N 1
ATOM 622 C CA . LEU A 1 85 ? 7.628 -7.288 -4.521 1.00 91.00 85 LEU A CA 1
ATOM 623 C C . LEU A 1 85 ? 6.537 -7.231 -5.602 1.00 91.00 85 LEU A C 1
ATOM 625 O O . LEU A 1 85 ? 5.995 -8.265 -5.978 1.00 91.00 85 LEU A O 1
ATOM 629 N N . GLY A 1 86 ? 6.214 -6.031 -6.097 1.00 91.44 86 GLY A N 1
ATOM 630 C CA . GLY A 1 86 ? 5.290 -5.852 -7.218 1.00 91.44 86 GLY A CA 1
ATOM 631 C C . GLY A 1 86 ? 3.856 -6.294 -6.922 1.00 91.44 86 GLY A C 1
ATOM 632 O O . GLY A 1 86 ? 3.138 -6.652 -7.848 1.00 91.44 86 GLY A O 1
ATOM 633 N N . ILE A 1 87 ? 3.447 -6.294 -5.649 1.00 93.19 87 ILE A N 1
ATOM 634 C CA . ILE A 1 87 ? 2.076 -6.614 -5.238 1.00 93.19 87 ILE A CA 1
ATOM 635 C C . ILE A 1 87 ? 1.199 -5.379 -5.468 1.00 93.19 87 ILE A C 1
ATOM 637 O O . ILE A 1 87 ? 1.430 -4.331 -4.861 1.00 93.19 87 ILE A O 1
ATOM 641 N N . THR A 1 88 ? 0.175 -5.507 -6.310 1.00 95.19 88 THR A N 1
ATOM 642 C CA . THR A 1 88 ? -0.834 -4.460 -6.517 1.00 95.19 88 THR A CA 1
ATOM 643 C C . THR A 1 88 ? -1.828 -4.472 -5.359 1.00 95.19 88 THR A C 1
ATOM 645 O O . THR A 1 88 ? -2.772 -5.257 -5.333 1.00 95.19 88 THR A O 1
ATOM 648 N N . VAL A 1 89 ? -1.593 -3.619 -4.363 1.00 95.00 89 VAL A N 1
ATOM 649 C CA . VAL A 1 89 ? -2.411 -3.549 -3.144 1.00 95.00 89 VAL A CA 1
ATOM 650 C C . VAL A 1 89 ? -3.730 -2.821 -3.410 1.00 95.00 89 VAL A C 1
ATOM 652 O O . VAL A 1 89 ? -3.726 -1.659 -3.810 1.00 95.00 89 VAL A O 1
ATOM 655 N N . ALA A 1 90 ? -4.856 -3.478 -3.121 1.00 95.62 90 ALA A N 1
ATOM 656 C CA . ALA A 1 90 ? -6.196 -2.898 -3.238 1.00 95.62 90 ALA A CA 1
ATOM 657 C C . ALA A 1 90 ? -6.726 -2.357 -1.902 1.00 95.62 90 ALA A C 1
ATOM 659 O O . ALA A 1 90 ? -7.402 -1.330 -1.865 1.00 95.62 90 ALA A O 1
ATOM 660 N N . ARG A 1 91 ? -6.431 -3.042 -0.789 1.00 96.62 91 ARG A N 1
ATOM 661 C CA . ARG A 1 91 ? -6.793 -2.596 0.567 1.00 96.62 91 ARG A CA 1
ATOM 662 C C . ARG A 1 91 ? -5.860 -3.181 1.623 1.00 96.62 91 ARG A C 1
ATOM 664 O O . ARG A 1 91 ? -5.234 -4.213 1.401 1.00 96.62 91 ARG A O 1
ATOM 671 N N . ALA A 1 92 ? -5.831 -2.566 2.801 1.00 97.62 92 ALA A N 1
ATOM 672 C CA . ALA A 1 92 ? -5.109 -3.062 3.970 1.00 97.62 92 ALA A CA 1
ATOM 673 C C . ALA A 1 92 ? -5.836 -2.678 5.272 1.00 97.62 92 ALA A C 1
ATOM 675 O O . ALA A 1 92 ? -6.510 -1.647 5.335 1.00 97.62 92 ALA A O 1
ATOM 676 N N . SER A 1 93 ? -5.732 -3.529 6.292 1.00 97.56 93 SER A N 1
ATOM 677 C CA . SER A 1 93 ? -6.409 -3.390 7.587 1.00 97.56 93 SER A CA 1
ATOM 678 C C . SER A 1 93 ? -5.698 -4.239 8.636 1.00 97.56 93 SER A C 1
ATOM 680 O O . SER A 1 93 ? -5.484 -5.436 8.425 1.00 97.56 93 SER A O 1
ATOM 682 N N . GLY A 1 94 ? -5.358 -3.638 9.778 1.00 97.06 94 GLY A N 1
ATOM 683 C CA . GLY A 1 94 ? -4.548 -4.303 10.800 1.00 97.06 94 GLY A CA 1
ATOM 684 C C . GLY A 1 94 ? -3.211 -4.760 10.210 1.00 97.06 94 GLY A C 1
ATOM 685 O O . GLY A 1 94 ? -2.552 -3.995 9.510 1.00 97.06 94 GLY A O 1
ATOM 686 N N . SER A 1 95 ? -2.830 -6.016 10.435 1.00 97.50 95 SER A N 1
ATOM 687 C CA . SER A 1 95 ? -1.599 -6.604 9.878 1.00 97.50 95 SER A CA 1
ATOM 688 C C . SER A 1 95 ? -1.800 -7.307 8.530 1.00 97.50 95 SER A C 1
ATOM 690 O O . SER A 1 95 ? -0.927 -8.051 8.099 1.00 97.50 95 SER A O 1
ATOM 692 N N . THR A 1 96 ? -2.954 -7.146 7.873 1.00 98.00 96 THR A N 1
ATOM 693 C CA . THR A 1 96 ? -3.272 -7.853 6.620 1.00 98.00 96 THR A CA 1
ATOM 694 C C . THR A 1 96 ? -3.406 -6.888 5.447 1.00 98.00 96 THR A C 1
ATOM 696 O O . THR A 1 96 ? -4.004 -5.814 5.561 1.00 98.00 96 THR A O 1
ATOM 699 N N . VAL A 1 97 ? -2.869 -7.302 4.302 1.00 97.75 97 VAL A N 1
ATOM 700 C CA . VAL A 1 97 ? -2.929 -6.603 3.016 1.00 97.75 97 VAL A CA 1
ATOM 701 C C . VAL A 1 97 ? -3.636 -7.501 2.007 1.00 97.75 97 VAL A C 1
ATOM 703 O O . VAL A 1 97 ? -3.434 -8.712 2.017 1.00 97.75 97 VAL A O 1
ATOM 706 N N . TRP A 1 98 ? -4.462 -6.925 1.137 1.00 98.06 98 TRP A N 1
ATOM 707 C CA . TRP A 1 98 ? -5.144 -7.650 0.069 1.00 98.06 98 TRP A CA 1
ATOM 708 C C . TRP A 1 98 ? -4.800 -7.059 -1.289 1.00 98.06 98 TRP A C 1
ATOM 710 O O . TRP A 1 98 ? -4.805 -5.834 -1.458 1.00 98.06 98 TRP A O 1
ATOM 720 N N . ASP A 1 99 ? -4.531 -7.934 -2.253 1.00 96.19 99 ASP A N 1
ATOM 721 C CA . ASP A 1 99 ? -4.382 -7.530 -3.647 1.00 96.19 99 ASP A CA 1
ATOM 722 C C . ASP A 1 99 ? -5.740 -7.340 -4.348 1.00 96.19 99 ASP A C 1
ATOM 724 O O . ASP A 1 99 ? -6.809 -7.542 -3.764 1.00 96.19 99 ASP A O 1
ATOM 728 N N . THR A 1 100 ? -5.696 -6.916 -5.607 1.00 94.00 100 THR A N 1
ATOM 729 C CA . THR A 1 100 ? -6.862 -6.709 -6.488 1.00 94.00 100 THR A CA 1
ATOM 730 C C . THR A 1 100 ? -7.620 -8.001 -6.809 1.00 94.00 100 THR A C 1
ATOM 732 O O . THR A 1 100 ? -8.820 -7.946 -7.069 1.00 94.00 100 THR A O 1
ATOM 735 N N . ALA A 1 101 ? -6.965 -9.163 -6.724 1.00 93.38 101 ALA A N 1
ATOM 736 C CA . ALA A 1 101 ? -7.587 -10.482 -6.850 1.00 93.38 101 ALA A CA 1
ATOM 737 C C . ALA A 1 101 ? -8.209 -10.988 -5.529 1.00 93.38 101 ALA A C 1
ATOM 739 O O . ALA A 1 101 ? -8.814 -12.061 -5.497 1.00 93.38 101 ALA A O 1
ATOM 740 N N . GLY A 1 102 ? -8.072 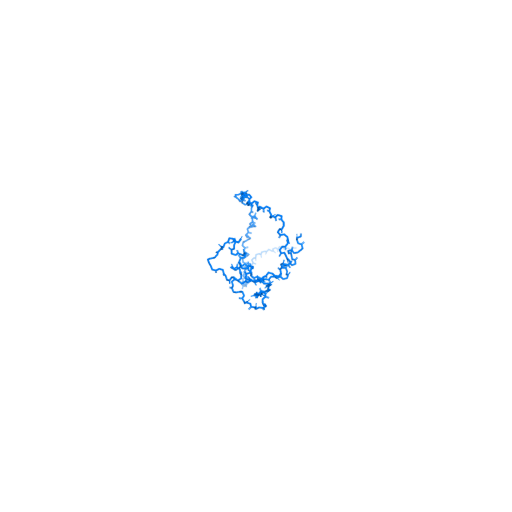-10.236 -4.433 1.00 95.38 102 GLY A N 1
ATOM 741 C CA . GLY A 1 102 ? -8.608 -10.570 -3.115 1.00 95.38 102 GLY A CA 1
ATOM 742 C C . GLY A 1 102 ? -7.736 -11.516 -2.285 1.00 95.38 102 GLY A C 1
ATOM 743 O O . GLY A 1 102 ? -8.159 -11.923 -1.198 1.00 95.38 102 GLY A O 1
ATOM 744 N N . ARG A 1 103 ? -6.524 -11.859 -2.735 1.00 97.62 103 ARG A N 1
ATOM 745 C CA . ARG A 1 103 ? -5.586 -12.683 -1.956 1.00 97.62 103 ARG A CA 1
AT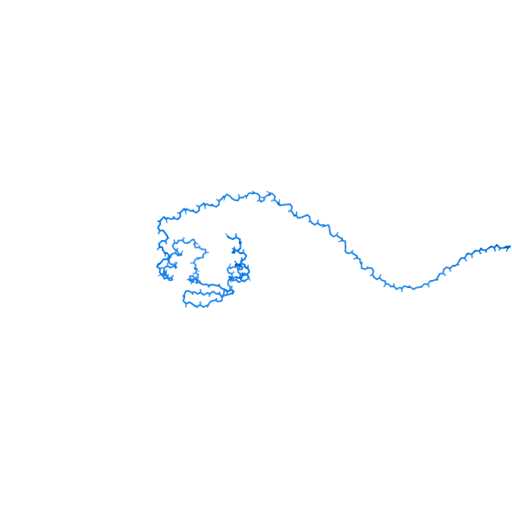OM 746 C C . ARG A 1 103 ? -5.083 -11.890 -0.757 1.00 97.62 103 ARG A C 1
ATOM 748 O O . ARG A 1 103 ? -4.719 -10.725 -0.889 1.00 97.62 103 ARG A O 1
ATOM 755 N N . ALA A 1 104 ? -5.067 -12.535 0.406 1.00 98.00 104 ALA A N 1
ATOM 756 C CA . ALA A 1 104 ? -4.641 -11.938 1.663 1.00 98.00 104 ALA A CA 1
ATOM 757 C C . ALA A 1 104 ? -3.174 -12.270 1.965 1.00 98.00 104 ALA A C 1
ATOM 759 O O . ALA A 1 104 ? -2.747 -13.416 1.834 1.00 98.00 104 ALA A O 1
ATOM 760 N N . TYR A 1 105 ? -2.437 -11.271 2.434 1.00 97.69 105 TYR A N 1
ATOM 761 C CA . TYR A 1 105 ? -1.037 -11.357 2.823 1.00 97.69 105 TYR A CA 1
ATOM 762 C C . TYR A 1 105 ? -0.880 -10.842 4.250 1.00 97.69 105 TYR A C 1
ATOM 764 O O . TYR A 1 105 ? -1.385 -9.768 4.582 1.00 97.69 105 TYR A O 1
ATOM 772 N N . LEU A 1 106 ? -0.158 -11.589 5.085 1.00 97.50 106 LEU A N 1
ATOM 773 C CA . LEU A 1 106 ? 0.273 -11.103 6.392 1.00 97.50 106 LEU A CA 1
ATOM 774 C C . LEU A 1 106 ? 1.481 -10.175 6.202 1.00 97.50 106 LEU A C 1
ATOM 776 O O . LEU A 1 106 ? 2.510 -10.594 5.671 1.00 97.50 106 LEU A O 1
ATOM 780 N N . ASP A 1 107 ? 1.358 -8.923 6.633 1.00 96.94 107 ASP A N 1
ATOM 781 C CA . ASP A 1 107 ? 2.424 -7.929 6.537 1.00 96.94 107 ASP A CA 1
ATOM 782 C C . ASP A 1 107 ? 3.414 -8.084 7.696 1.00 96.94 107 ASP A C 1
ATOM 784 O O . ASP A 1 107 ? 3.215 -7.558 8.791 1.00 96.94 107 ASP A O 1
ATOM 788 N N . LEU A 1 108 ? 4.496 -8.817 7.436 1.00 95.69 108 LEU A N 1
ATOM 789 C CA . LEU A 1 108 ? 5.617 -8.980 8.365 1.00 95.69 108 LEU A CA 1
ATOM 790 C C . LEU A 1 108 ? 6.699 -7.901 8.202 1.00 95.69 108 LEU A C 1
ATOM 792 O O . LEU A 1 108 ? 7.672 -7.897 8.953 1.00 95.69 108 LEU A O 1
ATOM 796 N N . LEU A 1 109 ? 6.548 -6.993 7.233 1.00 93.12 109 LEU A N 1
ATOM 797 C CA . LEU A 1 109 ? 7.462 -5.869 7.033 1.00 93.12 109 LEU A CA 1
ATOM 798 C C . LEU A 1 109 ? 7.007 -4.637 7.828 1.00 93.12 109 LEU A C 1
ATOM 800 O O . LEU A 1 109 ? 7.840 -3.827 8.243 1.00 93.12 109 LEU A O 1
ATOM 804 N N . ALA A 1 110 ? 5.692 -4.474 8.007 1.00 92.94 110 ALA A N 1
ATOM 805 C CA . ALA A 1 110 ? 5.049 -3.338 8.666 1.00 92.94 110 ALA A CA 1
ATOM 806 C C . ALA A 1 110 ? 5.559 -1.982 8.139 1.00 92.94 110 ALA A C 1
ATOM 808 O O . ALA A 1 110 ? 5.780 -1.043 8.904 1.00 92.94 110 ALA A O 1
ATOM 809 N N . GLY A 1 111 ? 5.818 -1.892 6.829 1.00 85.31 111 GLY A N 1
ATOM 810 C CA . GLY A 1 111 ? 6.404 -0.713 6.181 1.00 85.31 111 GLY A CA 1
ATOM 811 C C . GLY A 1 111 ? 7.778 -0.309 6.734 1.00 85.31 111 GLY A C 1
ATOM 812 O O . GLY A 1 111 ? 8.045 0.878 6.878 1.00 85.31 111 GLY A O 1
ATOM 813 N N . MET A 1 112 ? 8.633 -1.282 7.062 1.00 91.56 112 MET A N 1
ATOM 814 C CA . MET A 1 112 ? 9.895 -1.081 7.792 1.00 91.56 112 MET A CA 1
ATOM 815 C C . MET A 1 112 ? 9.662 -0.552 9.218 1.00 91.56 112 MET A C 1
ATOM 817 O O . MET A 1 112 ? 10.355 0.352 9.681 1.00 91.56 112 MET A O 1
ATOM 821 N N . GLY A 1 113 ? 8.668 -1.115 9.913 1.00 91.94 113 GLY A N 1
ATOM 822 C CA . GLY A 1 113 ? 8.343 -0.780 11.307 1.00 91.94 113 GLY A CA 1
ATOM 823 C C . GLY A 1 113 ? 7.562 0.525 11.508 1.00 91.94 113 GLY A C 1
ATOM 824 O O . GLY A 1 113 ? 7.548 1.069 12.611 1.00 91.94 113 GLY A O 1
ATOM 825 N N . VAL A 1 114 ? 6.918 1.055 10.464 1.00 94.12 114 VAL A N 1
ATOM 826 C CA . VAL A 1 114 ? 6.083 2.269 10.556 1.00 94.12 114 VAL A CA 1
ATOM 827 C C . VAL A 1 114 ? 4.622 1.952 10.884 1.00 94.12 114 VAL A C 1
ATOM 829 O O . VAL A 1 114 ? 3.960 2.730 11.568 1.00 94.12 114 VAL A O 1
ATOM 832 N N . ALA A 1 115 ? 4.107 0.803 10.443 1.00 95.25 115 ALA A N 1
ATOM 833 C CA . ALA A 1 115 ? 2.707 0.408 10.609 1.00 95.25 115 ALA A CA 1
ATOM 834 C C . ALA A 1 115 ? 2.445 -0.285 11.964 1.00 95.25 115 ALA A C 1
ATOM 836 O O . ALA A 1 115 ? 1.814 -1.338 12.024 1.00 95.25 115 ALA A O 1
ATOM 837 N N . ASN A 1 116 ? 2.927 0.301 13.065 1.00 95.12 116 ASN A N 1
ATOM 838 C CA . ASN A 1 116 ? 2.929 -0.333 14.396 1.00 95.12 116 ASN A CA 1
ATOM 839 C C . ASN A 1 116 ? 1.530 -0.587 14.976 1.00 95.12 116 ASN A C 1
ATOM 841 O O . ASN A 1 116 ? 1.324 -1.568 15.682 1.00 95.12 116 ASN A O 1
ATOM 845 N N . VAL A 1 117 ? 0.565 0.281 14.668 1.00 96.12 117 VAL A N 1
ATOM 846 C CA . VAL A 1 117 ? -0.849 0.122 15.064 1.00 96.12 117 VAL A CA 1
ATOM 847 C C . VAL A 1 117 ? -1.686 -0.567 13.978 1.00 96.12 117 VAL A C 1
ATOM 849 O O . VAL A 1 117 ? -2.911 -0.618 14.060 1.00 96.12 117 VAL A O 1
ATOM 852 N N . GLY A 1 118 ? -1.026 -1.095 12.944 1.00 96.75 118 GLY A N 1
ATOM 853 C CA . GLY A 1 118 ? -1.659 -1.685 11.774 1.00 96.75 118 GLY A CA 1
ATOM 854 C C . GLY A 1 118 ? -2.161 -0.662 10.752 1.00 96.75 118 GLY A C 1
ATOM 855 O O . GLY A 1 118 ? -2.280 0.540 11.003 1.00 96.75 118 GLY A O 1
ATOM 856 N N . HIS A 1 119 ? -2.458 -1.169 9.559 1.00 97.69 119 HIS A N 1
ATOM 857 C CA . HIS A 1 119 ? -3.028 -0.402 8.456 1.00 97.69 119 HIS A CA 1
ATOM 858 C C . HIS A 1 119 ? -4.455 0.047 8.784 1.00 97.69 119 HIS A C 1
ATOM 860 O O . HIS A 1 119 ? -5.244 -0.725 9.330 1.00 97.69 119 HIS A O 1
ATOM 866 N N . THR A 1 120 ? -4.805 1.278 8.400 1.00 97.06 120 THR A N 1
ATOM 867 C CA . THR A 1 120 ? -6.175 1.824 8.499 1.00 97.06 120 THR A CA 1
ATOM 868 C C . THR A 1 120 ? -6.751 1.790 9.928 1.00 97.06 120 THR A C 1
ATOM 870 O O . THR A 1 120 ? -7.933 1.519 10.126 1.00 97.06 120 THR A O 1
ATOM 873 N N . HIS A 1 121 ? -5.927 2.069 10.947 1.00 97.38 121 HIS A N 1
ATOM 874 C CA . HIS A 1 121 ? -6.385 2.096 12.341 1.00 97.38 121 HIS A CA 1
ATOM 875 C C . HIS A 1 121 ? -7.526 3.123 12.539 1.00 97.38 121 HIS A C 1
ATOM 877 O O . HIS A 1 121 ? -7.325 4.300 12.212 1.00 97.38 121 HIS A O 1
ATOM 883 N N . PRO A 1 122 ? -8.700 2.736 13.087 1.00 97.69 122 PRO A N 1
ATOM 884 C CA . PRO A 1 122 ? -9.891 3.592 13.120 1.00 97.69 122 PRO A CA 1
ATOM 885 C C . PRO A 1 122 ? -9.670 4.951 13.785 1.00 97.69 122 PRO A C 1
ATOM 887 O O . PRO A 1 122 ? -10.087 5.972 13.244 1.00 97.69 122 PRO A O 1
ATOM 890 N N . GLU A 1 123 ? -8.964 4.981 14.918 1.00 98.00 123 GLU A N 1
ATOM 891 C CA . GLU A 1 123 ? -8.692 6.226 15.650 1.00 98.00 123 GLU A CA 1
ATOM 892 C C . GLU A 1 123 ? -7.778 7.174 14.862 1.00 98.00 123 GLU A C 1
ATOM 894 O O . GLU A 1 123 ? -8.007 8.381 14.838 1.00 98.00 123 GLU A O 1
ATOM 899 N N . VAL A 1 124 ? -6.782 6.630 14.151 1.00 97.12 124 VAL A N 1
ATOM 900 C CA . VAL A 1 124 ? -5.854 7.426 13.333 1.00 97.12 124 VAL A CA 1
ATOM 901 C C . VAL A 1 124 ? -6.589 7.990 12.122 1.00 97.12 124 VAL A C 1
ATOM 903 O O . VAL A 1 124 ? -6.472 9.175 11.818 1.00 97.12 124 VAL A O 1
ATOM 906 N N . VAL A 1 125 ? -7.392 7.161 11.449 1.00 97.81 125 VAL A N 1
ATOM 907 C CA . VAL A 1 125 ? -8.208 7.587 10.305 1.00 97.81 125 VAL A CA 1
ATOM 908 C C . VAL A 1 125 ? -9.204 8.669 10.720 1.00 97.81 125 VAL A C 1
ATOM 910 O O . VAL A 1 125 ? -9.351 9.658 10.001 1.00 97.81 125 VAL A O 1
ATOM 913 N N . ALA A 1 126 ? -9.871 8.512 11.866 1.00 98.31 126 ALA A N 1
ATOM 914 C CA . ALA A 1 126 ? -10.797 9.510 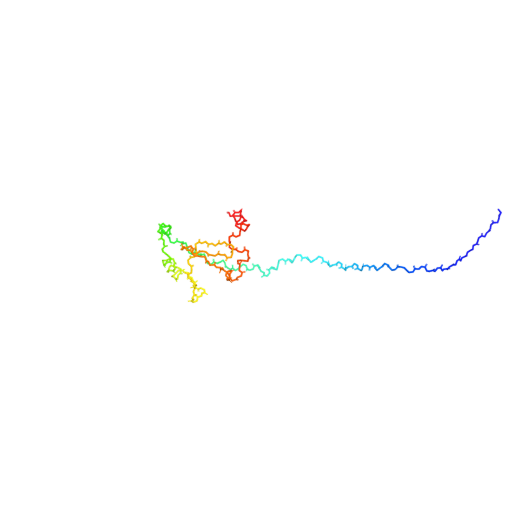12.391 1.00 98.31 126 ALA A CA 1
ATOM 915 C C . ALA A 1 126 ? -10.087 10.840 12.694 1.00 98.31 126 ALA A C 1
ATOM 917 O O . ALA A 1 126 ? -10.561 11.888 12.258 1.00 98.31 126 ALA A O 1
ATOM 918 N N . ALA A 1 127 ? -8.928 10.800 13.359 1.00 98.31 127 ALA A N 1
ATOM 919 C CA . ALA A 1 127 ? -8.144 11.994 13.673 1.00 98.31 127 ALA A CA 1
ATOM 920 C C . ALA A 1 127 ? -7.667 12.736 12.411 1.00 98.31 127 ALA A C 1
ATOM 922 O O . ALA A 1 127 ? -7.796 13.955 12.333 1.00 98.31 127 ALA A O 1
ATOM 923 N N . VAL A 1 128 ? -7.172 12.015 11.395 1.00 97.94 128 VAL A N 1
ATOM 924 C CA . VAL A 1 128 ? -6.757 12.616 10.113 1.00 97.94 128 VAL A CA 1
ATOM 925 C C . VAL A 1 128 ? -7.946 13.248 9.388 1.00 97.94 128 VAL A C 1
ATOM 927 O O . VAL A 1 128 ? -7.827 14.362 8.888 1.00 97.94 128 VAL A O 1
ATOM 930 N N . ARG A 1 129 ? -9.102 12.570 9.353 1.00 98.06 129 ARG A N 1
ATOM 931 C CA . ARG A 1 129 ? -10.327 13.100 8.729 1.00 98.06 129 ARG A CA 1
ATOM 932 C C . ARG A 1 129 ? -10.861 14.345 9.427 1.00 98.06 129 ARG A C 1
ATOM 934 O O . ARG A 1 129 ? -11.427 15.191 8.756 1.00 98.06 129 ARG A O 1
ATOM 941 N N . ALA A 1 130 ? -10.707 14.444 10.744 1.00 98.25 130 ALA A N 1
ATOM 942 C CA . ALA A 1 130 ? -11.134 15.620 11.496 1.00 98.25 130 ALA A CA 1
ATOM 943 C C . ALA A 1 130 ? -10.255 16.857 11.227 1.00 98.25 130 ALA A C 1
ATOM 945 O O . ALA A 1 130 ? -10.707 17.974 11.455 1.00 98.25 130 ALA A O 1
ATOM 946 N N . GLN A 1 131 ? -9.014 16.658 10.769 1.00 97.12 131 GLN A N 1
ATOM 947 C CA . GLN A 1 131 ? -8.034 17.724 10.547 1.00 97.12 131 GLN A CA 1
ATOM 948 C C . GLN A 1 131 ? -7.978 18.238 9.095 1.00 97.12 131 GLN A C 1
ATOM 950 O O . GLN A 1 131 ? -7.489 19.346 8.875 1.00 97.12 131 GLN A O 1
ATOM 955 N N . ALA A 1 132 ? -8.389 17.421 8.119 1.00 84.94 132 ALA A N 1
ATOM 956 C CA . ALA A 1 132 ? -8.309 17.715 6.682 1.00 84.94 132 ALA A CA 1
ATOM 957 C C . ALA A 1 132 ? -9.454 18.613 6.193 1.00 84.94 132 ALA A C 1
ATOM 959 O O . ALA A 1 132 ? -9.171 19.466 5.320 1.00 84.94 132 ALA A O 1
#

Mean predicted aligned error: 17.9 Å

Secondary structure (DSSP, 8-state):
----------------------PPP-PPPPP-----GGG------PPPPPPPPTTTTGGGGS---HHHHHHHHHHHS--SSSS-----EEEEEBTEEEETT--EEE-SSHHHHT-TT-BT-HHHHHHHHHH-

Foldseek 3Di:
DDDDDDDYDDDDDDDDDDPPPDPDPDDPDDPPPPPPCVPVPDDDPDPDDPPDDPPPVVPPPPPADLVRVLVCCVVPPDDPDPDDPSAQFPDWWFQWTAGPVGDIDGNPCCVVCPQVRTPPNPVVVVVVVVVD

pLDDT: mean 73.67, std 23.06, range [30.11, 98.31]

Sequence (132 aa):
MRRAGGVGSRGGGARTGAARARCRPHLPDRPHAAADTRLAARPAAAPRLAPRPPGSDRARDRGMSDEDLRALFLRHVCQTSPAPLGITVARASGSTVWDTAGRAYLDLLAGMGVANVGHTHPEVVAAVRAQA

Radius of gyration: 36.19 Å; Cα contacts (8 Å, |Δi|>4): 58; chains: 1; bounding box: 32×42×126 Å

Solvent-accessible surface area (backbone atoms only — not comparable to full-atom values): 9246 Å² total; per-residue (Å²): 135,86,87,86,84,85,84,87,78,88,85,81,88,81,92,76,87,76,83,74,77,76,75,74,79,81,75,75,82,73,72,78,73,73,75,65,73,84,73,65,74,71,73,77,76,73,80,76,75,73,81,77,65,90,75,70,74,72,65,81,77,57,90,70,50,68,66,56,53,49,53,47,46,70,74,73,47,87,78,92,54,100,75,69,89,80,74,56,72,66,49,56,47,45,58,36,36,23,34,77,89,64,54,78,42,80,54,85,54,31,83,82,70,67,41,78,80,25,34,75,36,65,69,58,53,51,54,53,65,74,72,110